Protein AF-A0A7K0U892-F1 (afdb_monomer)

Nearest PDB structures (foldseek):
  4dki-assembly2_B  TM=6.612E-01  e=1.911E-01  Staphylococcus aureus subsp. aureus COL
  4bl2-assembly1_A  TM=6.235E-01  e=1.911E-01  Staphylococcus aureus
  1mwt-assembly1_A  TM=6.089E-01  e=3.236E-01  Staphylococcus aureus
  1mwu-assembly1_A  TM=6.223E-01  e=4.596E-01  Staphylococcus aureus
  6q9n-assembly1_A  TM=6.460E-01  e=5.478E-01  Staphylococcus aureus subsp. aureus Mu50

Radius of gyration: 14.64 Å; Cα contacts (8 Å, |Δi|>4): 129; chains: 1; bounding box: 41×44×26 Å

Secondary structure (DSSP, 8-state):
---TTPPPHHHHHHHHHHHH-S-EEEEEEEEE---TT-EEEEEEEEEEETTEEEEEEEEEEE-SS--TTPPPHHHHHHHHHHHHHTT-S-PPP--PPPTT-

Structure (mmCIF, N/CA/C/O backbone):
data_AF-A0A7K0U892-F1
#
_entry.id   AF-A0A7K0U892-F1
#
loop_
_atom_site.group_PDB
_atom_site.id
_atom_site.type_symbol
_atom_site.label_atom_id
_atom_site.label_alt_id
_atom_site.label_comp_id
_atom_site.label_asym_id
_atom_site.label_entity_id
_atom_site.label_seq_id
_atom_site.pdbx_PDB_ins_code
_atom_site.Cartn_x
_atom_site.Cartn_y
_atom_site.Cartn_z
_atom_site.occupancy
_atom_site.B_iso_or_equiv
_atom_site.auth_seq_id
_atom_site.auth_comp_id
_atom_site.auth_asym_id
_atom_site.auth_atom_id
_atom_site.pdbx_PDB_model_num
ATOM 1 N N . MET A 1 1 ? 7.590 24.195 6.405 1.00 37.72 1 MET A N 1
ATOM 2 C CA . MET A 1 1 ? 8.196 23.714 5.143 1.00 37.72 1 MET A CA 1
ATOM 3 C C . MET A 1 1 ? 7.883 22.238 4.975 1.00 37.72 1 MET A C 1
ATOM 5 O O . MET A 1 1 ? 8.376 21.449 5.774 1.00 37.72 1 MET A O 1
ATOM 9 N N . SER A 1 2 ? 7.073 21.864 3.979 1.00 41.59 2 SER A N 1
ATOM 10 C CA . SER A 1 2 ? 6.940 20.453 3.595 1.00 41.59 2 SER A CA 1
ATOM 11 C C . SER A 1 2 ? 8.280 19.983 3.023 1.00 41.59 2 SER A C 1
ATOM 13 O O . SER A 1 2 ? 8.899 20.701 2.234 1.00 41.59 2 SER A O 1
ATOM 15 N N . ARG A 1 3 ? 8.795 18.843 3.490 1.00 50.12 3 ARG A N 1
ATOM 16 C CA . ARG A 1 3 ? 10.054 18.294 2.971 1.00 50.12 3 ARG A CA 1
ATOM 17 C C . ARG A 1 3 ? 9.785 17.837 1.534 1.00 50.12 3 ARG A C 1
ATOM 19 O O . ARG A 1 3 ? 8.840 17.081 1.352 1.00 50.12 3 ARG A O 1
ATOM 26 N N . PRO A 1 4 ? 10.610 18.197 0.538 1.00 48.53 4 PRO A N 1
ATOM 27 C CA . PRO A 1 4 ? 10.333 17.919 -0.878 1.00 48.53 4 PRO A CA 1
ATOM 28 C C . PRO A 1 4 ? 10.150 16.426 -1.240 1.00 48.53 4 PRO A C 1
ATOM 30 O O . PRO A 1 4 ? 9.690 16.134 -2.334 1.00 48.53 4 PRO A O 1
ATOM 33 N N . ASN A 1 5 ? 10.424 15.491 -0.315 1.00 64.56 5 ASN A N 1
ATOM 34 C CA . ASN A 1 5 ? 10.229 14.044 -0.479 1.00 64.56 5 ASN A CA 1
ATOM 35 C C . ASN A 1 5 ? 9.201 13.418 0.495 1.00 64.56 5 ASN A C 1
ATOM 37 O O . ASN A 1 5 ? 9.227 12.202 0.693 1.00 64.56 5 ASN 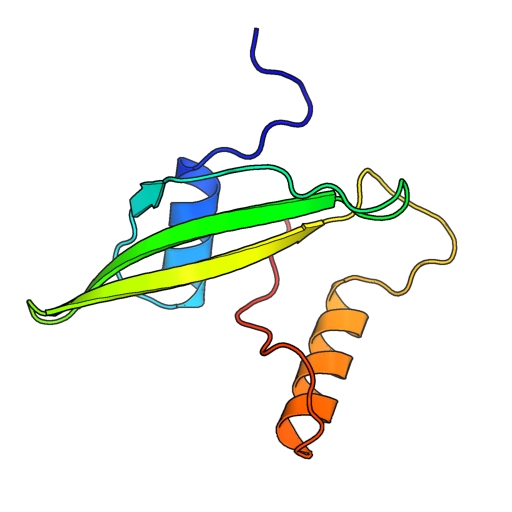A O 1
ATOM 41 N N . SER A 1 6 ? 8.317 14.180 1.146 1.00 79.19 6 SER A N 1
ATOM 42 C CA . SER A 1 6 ? 7.271 13.591 2.002 1.00 79.19 6 SER A CA 1
ATOM 43 C C . SER A 1 6 ? 6.186 12.885 1.183 1.00 79.19 6 SER A C 1
ATOM 45 O O . SER A 1 6 ? 5.790 13.370 0.127 1.00 79.19 6 SER A O 1
ATOM 47 N N . VAL A 1 7 ? 5.692 11.750 1.679 1.00 89.31 7 VAL A N 1
ATOM 48 C CA . VAL A 1 7 ? 4.488 11.0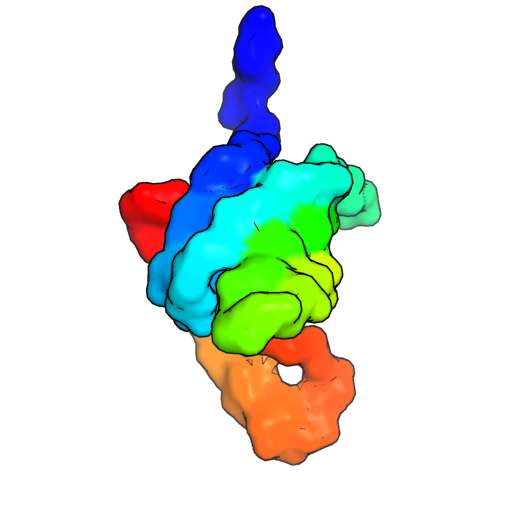92 1.154 1.00 89.31 7 VAL A CA 1
ATOM 49 C C . VAL A 1 7 ? 3.287 11.598 1.951 1.00 89.31 7 VAL A C 1
ATOM 51 O O . VAL A 1 7 ? 3.308 11.560 3.179 1.00 89.31 7 VAL A O 1
ATOM 54 N N . GLU A 1 8 ? 2.271 12.104 1.257 1.00 93.38 8 GLU A N 1
ATOM 55 C CA . GLU A 1 8 ? 1.066 12.680 1.864 1.00 93.38 8 GLU A CA 1
ATOM 56 C C . GLU A 1 8 ? -0.016 11.605 2.034 1.00 93.38 8 GLU A C 1
ATOM 58 O O . GLU A 1 8 ? -0.355 10.908 1.076 1.00 93.38 8 GLU A O 1
ATOM 63 N N . ALA A 1 9 ? -0.585 11.495 3.238 1.00 96.06 9 ALA A N 1
ATOM 64 C CA . ALA A 1 9 ? -1.629 10.516 3.551 1.00 96.06 9 ALA A CA 1
ATOM 65 C C . ALA A 1 9 ? -2.872 10.673 2.658 1.00 96.06 9 ALA A C 1
ATOM 67 O O . ALA A 1 9 ? -3.415 9.684 2.182 1.00 96.06 9 ALA A O 1
ATOM 68 N N . GLU A 1 10 ? -3.271 11.909 2.347 1.00 95.69 10 GLU A N 1
ATOM 69 C CA . GLU A 1 10 ? -4.418 12.194 1.473 1.00 95.69 10 GLU A CA 1
ATOM 70 C C . GLU A 1 10 ? -4.222 11.663 0.044 1.00 95.69 10 GLU A C 1
ATOM 72 O O . GLU A 1 10 ? -5.164 11.167 -0.575 1.00 95.69 10 GLU A O 1
ATOM 77 N N . LYS A 1 11 ? -2.991 11.713 -0.485 1.00 95.25 11 LYS A N 1
ATOM 78 C CA . LYS A 1 11 ? -2.674 11.143 -1.805 1.00 95.25 11 LYS A CA 1
ATOM 79 C C . LYS A 1 11 ? -2.730 9.619 -1.775 1.00 95.25 11 LYS A C 1
ATOM 81 O O . LYS A 1 11 ? -3.324 9.023 -2.668 1.00 95.25 11 LYS A O 1
ATOM 86 N N . LEU A 1 12 ? -2.182 9.007 -0.721 1.00 96.69 12 LEU A N 1
ATOM 87 C CA . LEU A 1 12 ? -2.269 7.559 -0.506 1.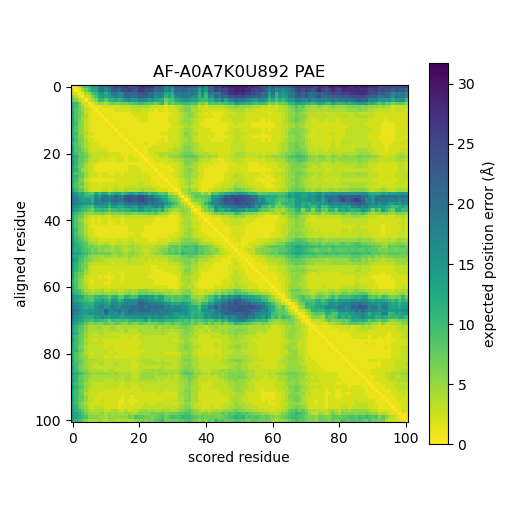00 96.69 12 LEU A CA 1
ATOM 88 C C . LEU A 1 12 ? -3.721 7.086 -0.379 1.00 96.69 12 LEU A C 1
ATOM 90 O O . LEU A 1 12 ? -4.087 6.077 -0.975 1.00 96.69 12 LEU A O 1
ATOM 94 N N . ALA A 1 13 ? -4.557 7.822 0.353 1.00 97.06 13 ALA A N 1
ATOM 95 C CA . ALA A 1 13 ? -5.977 7.521 0.489 1.00 97.06 13 ALA A CA 1
ATOM 96 C C . ALA A 1 13 ? -6.688 7.558 -0.872 1.00 97.06 13 ALA A C 1
ATOM 98 O O . ALA A 1 13 ? -7.386 6.610 -1.228 1.00 97.06 13 ALA A O 1
ATOM 99 N N . ARG A 1 14 ? -6.444 8.603 -1.677 1.00 96.00 14 ARG A N 1
ATOM 100 C CA . ARG A 1 14 ? -7.037 8.750 -3.014 1.00 96.00 14 ARG A CA 1
ATOM 101 C C . ARG A 1 14 ? -6.635 7.621 -3.965 1.00 96.00 14 ARG A C 1
ATOM 103 O O . ARG A 1 14 ? -7.510 7.044 -4.606 1.00 96.00 14 ARG A O 1
ATOM 110 N N . CYS A 1 15 ? -5.346 7.290 -4.065 1.00 96.38 15 CYS A N 1
ATOM 111 C CA . CYS A 1 15 ? -4.907 6.232 -4.979 1.00 96.38 15 CYS A CA 1
ATOM 112 C C . CYS A 1 15 ? -5.352 4.837 -4.506 1.00 96.38 15 CYS A C 1
ATOM 114 O O . CYS A 1 15 ? -5.707 3.997 -5.331 1.00 96.38 15 CYS A O 1
ATOM 116 N N . THR A 1 16 ? -5.438 4.613 -3.189 1.00 96.50 16 THR A N 1
ATOM 117 C CA . THR A 1 16 ? -5.985 3.370 -2.619 1.00 96.50 16 THR A CA 1
ATOM 118 C C . THR A 1 16 ? -7.478 3.234 -2.923 1.00 96.50 16 THR A C 1
ATOM 120 O O . THR A 1 16 ? -7.901 2.193 -3.417 1.00 96.50 16 THR A O 1
ATOM 123 N N . ALA A 1 17 ? -8.263 4.299 -2.726 1.00 94.75 17 ALA A N 1
ATOM 124 C CA . ALA A 1 17 ? -9.683 4.339 -3.079 1.00 94.75 17 ALA A CA 1
ATOM 125 C C . ALA A 1 17 ? -9.916 4.083 -4.574 1.00 94.75 17 ALA A C 1
ATOM 127 O O . ALA A 1 17 ? -10.762 3.271 -4.944 1.00 94.75 17 ALA A O 1
ATOM 128 N N . ARG A 1 18 ? -9.115 4.718 -5.439 1.00 94.75 18 ARG A N 1
ATOM 129 C CA . ARG A 1 18 ? -9.148 4.500 -6.892 1.00 94.75 18 ARG A CA 1
ATOM 130 C C . ARG A 1 18 ? -8.894 3.036 -7.254 1.00 94.75 18 ARG A C 1
ATOM 132 O O . ARG A 1 18 ? -9.593 2.488 -8.099 1.00 94.75 18 ARG A O 1
ATOM 139 N N . ALA A 1 19 ? -7.882 2.425 -6.648 1.00 94.75 19 ALA A N 1
ATOM 140 C CA . ALA A 1 19 ? -7.428 1.094 -7.023 1.00 94.75 19 ALA A CA 1
ATOM 141 C C . ALA A 1 19 ? -8.265 -0.044 -6.423 1.00 94.75 19 ALA A C 1
ATOM 143 O O . ALA A 1 19 ? -8.437 -1.078 -7.067 1.00 94.75 19 ALA A O 1
ATOM 144 N N . LEU A 1 20 ? -8.742 0.118 -5.188 1.00 92.75 20 LEU A N 1
ATOM 145 C CA . LEU A 1 20 ? -9.407 -0.942 -4.426 1.00 92.75 20 LEU A CA 1
ATOM 146 C C . LEU A 1 20 ? -10.921 -0.742 -4.296 1.00 92.75 20 LEU A C 1
ATOM 148 O O . LEU A 1 20 ? -11.621 -1.679 -3.925 1.00 92.75 20 LEU A O 1
ATOM 152 N N . GLY A 1 21 ? -11.423 0.447 -4.635 1.00 91.44 21 GLY A N 1
ATOM 153 C CA . GLY A 1 21 ? -12.830 0.809 -4.514 1.00 91.44 21 GLY A CA 1
ATOM 154 C C . GLY A 1 21 ? -13.250 1.115 -3.073 1.00 91.44 21 GLY A C 1
ATOM 155 O O . GLY A 1 21 ? -12.786 0.494 -2.120 1.00 91.44 21 GLY A O 1
ATOM 156 N N . GLY A 1 22 ? -14.165 2.073 -2.922 1.00 90.94 22 GLY A N 1
ATOM 157 C CA . GLY A 1 22 ? -14.650 2.548 -1.623 1.00 90.94 22 GLY A CA 1
ATOM 158 C C . GLY A 1 22 ? -13.918 3.794 -1.124 1.00 90.94 22 GLY A C 1
ATOM 159 O O . GLY A 1 22 ? -13.134 4.408 -1.846 1.00 90.94 22 GLY A O 1
ATOM 160 N N . GLU A 1 23 ? -14.204 4.179 0.117 1.00 93.69 23 GLU A N 1
ATOM 161 C CA . GLU A 1 23 ? -13.571 5.318 0.781 1.00 93.69 23 GLU A CA 1
ATOM 162 C C . GLU A 1 23 ? -12.479 4.837 1.733 1.00 93.69 23 GLU A C 1
ATOM 164 O O . GLU A 1 23 ? -12.681 3.883 2.490 1.00 93.69 23 GLU A O 1
ATOM 169 N N . TYR A 1 24 ? -11.329 5.515 1.693 1.00 97.25 24 TYR A N 1
ATOM 170 C CA . TYR A 1 24 ? -10.193 5.208 2.552 1.00 97.25 24 TYR A CA 1
ATOM 171 C C . TYR A 1 24 ? -9.722 6.431 3.326 1.00 97.25 24 TYR A C 1
ATOM 173 O O . TYR A 1 24 ? -9.648 7.536 2.785 1.00 97.25 24 TYR A O 1
ATOM 181 N N . THR A 1 25 ? -9.311 6.207 4.569 1.00 97.81 25 THR A N 1
ATOM 182 C CA . THR A 1 25 ? -8.420 7.105 5.308 1.00 97.81 25 THR A CA 1
ATOM 183 C C . THR A 1 25 ? -7.064 6.432 5.481 1.00 97.81 25 THR A C 1
ATOM 185 O O . THR A 1 25 ? -6.955 5.207 5.445 1.00 97.81 25 THR A O 1
ATOM 188 N N . VAL A 1 26 ? -6.008 7.233 5.615 1.00 98.31 26 VAL A N 1
ATOM 189 C CA . VAL A 1 26 ? -4.642 6.728 5.776 1.00 98.31 26 VAL A CA 1
ATOM 190 C C . VAL A 1 26 ? -3.975 7.399 6.962 1.00 98.31 26 VAL A C 1
ATOM 192 O O . VAL A 1 26 ? -4.020 8.624 7.089 1.00 98.31 26 VAL A O 1
ATOM 195 N N . ASP A 1 27 ? -3.294 6.605 7.782 1.00 97.62 27 ASP A N 1
ATOM 196 C CA . ASP A 1 27 ? -2.386 7.089 8.814 1.00 97.62 27 ASP A CA 1
ATOM 197 C C . ASP A 1 27 ? -1.091 6.252 8.869 1.00 97.62 27 ASP A C 1
ATOM 199 O O . ASP A 1 27 ? -0.745 5.531 7.926 1.00 97.62 27 ASP A O 1
ATOM 203 N N . GLY A 1 28 ? -0.272 6.469 9.903 1.00 95.56 28 GLY A N 1
ATOM 204 C CA . GLY A 1 28 ? 0.938 5.672 10.122 1.00 95.56 28 GLY A CA 1
ATOM 205 C C . GLY A 1 28 ? 2.027 5.815 9.049 1.00 95.56 28 GLY A C 1
ATOM 206 O O . GLY A 1 28 ? 2.988 5.042 9.057 1.00 95.56 28 GLY A O 1
ATOM 207 N N . VAL A 1 29 ? 1.916 6.795 8.139 1.00 96.25 29 VAL A N 1
ATOM 208 C CA . VAL A 1 29 ? 2.831 6.969 7.000 1.00 96.25 29 VAL A CA 1
ATOM 209 C C . VAL A 1 29 ? 4.257 7.193 7.490 1.00 96.25 29 VAL A C 1
ATOM 211 O O . VAL A 1 29 ? 4.602 8.245 8.034 1.00 96.25 29 VAL A O 1
ATOM 214 N N . ARG A 1 30 ? 5.123 6.209 7.254 1.00 93.06 30 ARG A N 1
ATOM 215 C CA . ARG A 1 30 ? 6.517 6.251 7.699 1.00 93.06 30 ARG A CA 1
ATOM 216 C C . ARG A 1 30 ? 7.458 5.648 6.677 1.00 93.06 30 ARG A C 1
ATOM 218 O O . ARG A 1 30 ? 7.191 4.609 6.074 1.00 93.06 30 ARG A O 1
ATOM 225 N N . ARG A 1 31 ? 8.616 6.285 6.521 1.00 90.12 31 ARG A N 1
ATOM 226 C CA . ARG A 1 31 ? 9.691 5.767 5.677 1.00 90.12 31 ARG A CA 1
ATOM 227 C C . ARG A 1 31 ? 10.317 4.548 6.346 1.00 90.12 31 ARG A C 1
ATOM 229 O O . ARG A 1 31 ? 10.698 4.608 7.514 1.00 90.12 31 ARG A O 1
ATOM 236 N N . LEU A 1 32 ? 10.451 3.459 5.602 1.00 89.25 32 LEU A N 1
ATOM 237 C CA . LEU A 1 32 ? 11.238 2.302 6.008 1.00 89.25 32 LEU A CA 1
ATOM 238 C C . LEU A 1 32 ? 12.698 2.538 5.616 1.00 89.25 32 LEU A C 1
ATOM 240 O O . LEU A 1 32 ? 12.988 3.040 4.527 1.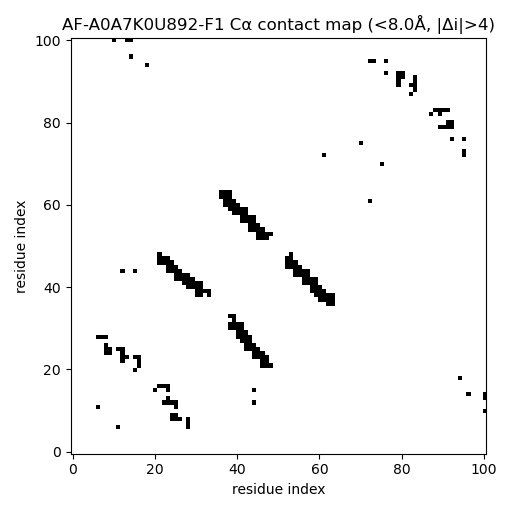00 89.25 32 LEU A O 1
ATOM 244 N N . SER A 1 33 ? 13.627 2.186 6.503 1.00 73.75 33 SER A N 1
ATOM 245 C CA . SER A 1 33 ? 15.055 2.209 6.194 1.00 73.75 33 SER A CA 1
ATOM 246 C C . SER A 1 33 ? 15.374 1.080 5.209 1.00 73.75 33 SER A C 1
ATOM 248 O O . SER A 1 33 ? 15.603 -0.060 5.605 1.00 73.75 33 SER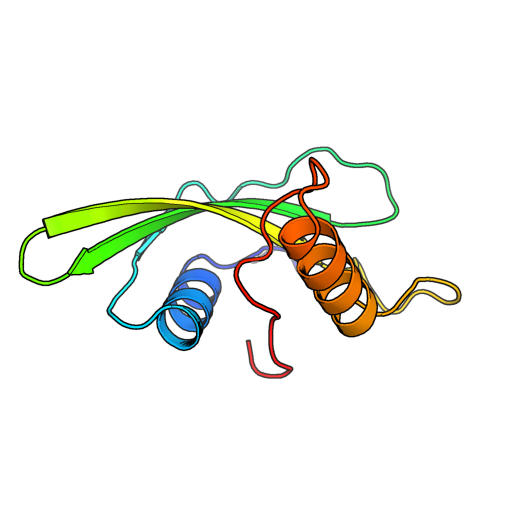 A O 1
ATOM 250 N N . GLY A 1 34 ? 15.343 1.398 3.919 1.00 62.84 34 GLY A N 1
ATOM 251 C CA . GLY A 1 34 ? 15.872 0.588 2.823 1.00 62.84 34 GLY A CA 1
ATOM 252 C C . GLY A 1 34 ? 16.997 1.361 2.139 1.00 62.84 34 GLY A C 1
ATOM 253 O O . GLY A 1 34 ? 16.964 2.592 2.127 1.00 62.84 34 GLY A O 1
ATOM 254 N N . GLY A 1 35 ? 18.018 0.659 1.637 1.00 60.44 35 GLY A N 1
ATOM 255 C CA . GLY A 1 35 ? 19.213 1.262 1.035 1.00 60.44 35 GLY A CA 1
ATOM 256 C C . GLY A 1 35 ? 18.921 2.277 -0.082 1.00 60.44 35 GLY A C 1
ATOM 257 O O . GLY A 1 35 ? 17.806 2.371 -0.590 1.00 60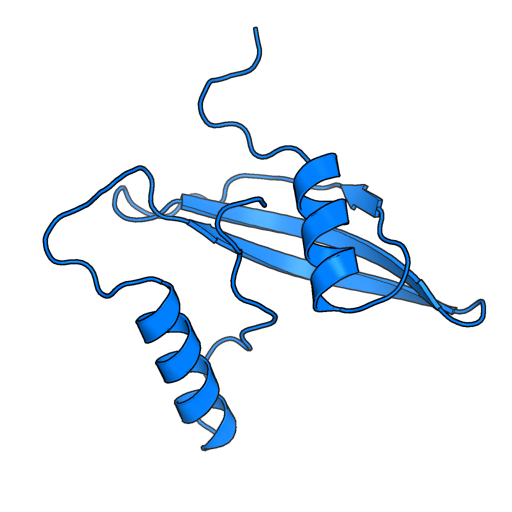.44 35 GLY A O 1
ATOM 258 N N . ALA A 1 36 ? 19.952 3.022 -0.487 1.00 58.97 36 ALA A N 1
ATOM 259 C CA . ALA A 1 36 ? 19.871 4.227 -1.325 1.00 58.97 36 ALA A CA 1
ATOM 260 C C . ALA A 1 36 ? 19.160 4.089 -2.695 1.00 58.97 36 ALA A C 1
ATOM 262 O O . ALA A 1 36 ? 18.929 5.096 -3.356 1.00 58.97 36 ALA A O 1
ATOM 263 N N . SER A 1 37 ? 18.812 2.876 -3.133 1.00 65.00 37 SER A N 1
ATOM 264 C CA . SER A 1 37 ? 18.253 2.612 -4.461 1.00 65.00 37 SER A CA 1
ATOM 265 C C . SER A 1 37 ? 16.746 2.865 -4.580 1.00 65.00 37 SER A C 1
ATOM 267 O O . SER A 1 37 ? 16.304 3.279 -5.646 1.00 65.00 37 SER A O 1
ATOM 269 N N . ARG A 1 38 ? 15.936 2.607 -3.537 1.00 74.12 38 ARG A N 1
ATOM 270 C CA . ARG A 1 38 ? 14.461 2.704 -3.613 1.00 74.12 38 ARG A CA 1
ATOM 271 C C . ARG A 1 38 ? 13.849 3.217 -2.319 1.00 74.12 38 ARG A C 1
ATOM 273 O O . ARG A 1 38 ? 14.201 2.764 -1.232 1.00 74.12 38 ARG A O 1
ATOM 280 N N . GLU A 1 39 ? 12.882 4.123 -2.434 1.00 85.69 39 GLU A N 1
ATOM 281 C CA . GLU A 1 39 ? 12.118 4.568 -1.277 1.00 85.69 39 GLU A CA 1
ATOM 282 C C . GLU A 1 39 ? 11.002 3.572 -0.979 1.00 85.69 39 GLU A C 1
ATOM 284 O O . GLU A 1 39 ? 10.214 3.208 -1.854 1.00 85.69 39 GLU A O 1
ATOM 289 N N . THR A 1 40 ? 10.940 3.143 0.278 1.00 90.19 40 THR A N 1
ATOM 290 C CA . THR A 1 40 ? 9.887 2.264 0.776 1.00 90.19 40 THR A CA 1
ATOM 291 C C . THR A 1 40 ? 9.191 2.952 1.938 1.00 90.19 40 THR A 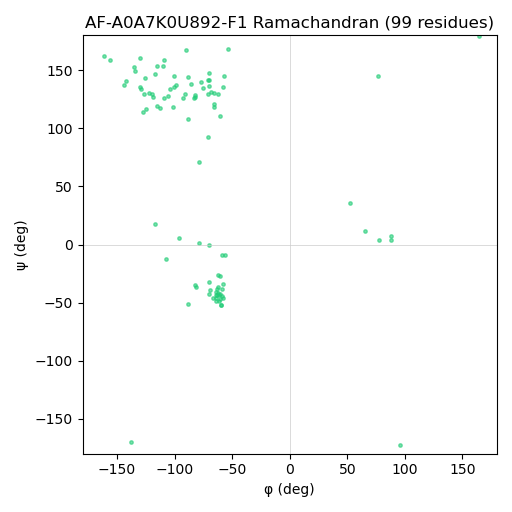C 1
ATOM 293 O O . THR A 1 40 ? 9.855 3.449 2.849 1.00 90.19 40 THR A O 1
ATOM 296 N N . TRP A 1 41 ? 7.866 2.997 1.902 1.00 93.12 41 TRP A N 1
ATOM 297 C CA . TRP A 1 41 ? 7.035 3.625 2.924 1.00 93.12 41 TRP A CA 1
ATOM 298 C C . TRP A 1 41 ? 5.963 2.639 3.366 1.00 93.12 41 TRP A C 1
ATOM 300 O O . TRP A 1 41 ? 5.342 2.011 2.515 1.00 93.12 41 TR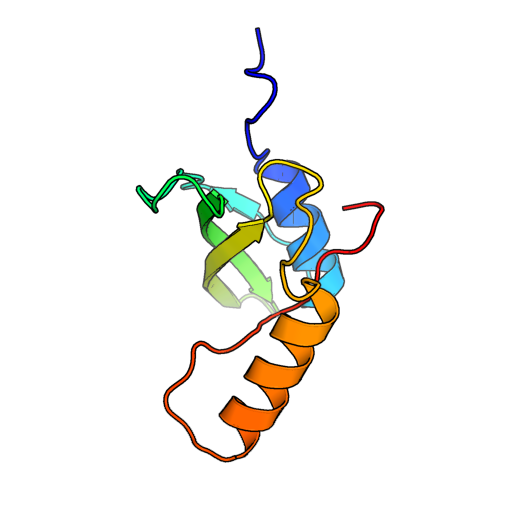P A O 1
ATOM 310 N N . ALA A 1 42 ? 5.764 2.497 4.672 1.00 95.31 42 ALA A N 1
ATOM 311 C CA . ALA A 1 42 ? 4.653 1.738 5.237 1.00 95.31 42 ALA A CA 1
ATOM 312 C C . ALA A 1 42 ? 3.549 2.704 5.673 1.00 95.31 42 ALA A C 1
ATOM 314 O O . ALA A 1 42 ? 3.859 3.813 6.118 1.00 95.31 42 ALA A O 1
ATOM 315 N N . PHE A 1 43 ? 2.297 2.282 5.536 1.00 97.50 43 PHE A N 1
ATOM 316 C CA . PHE A 1 43 ? 1.121 3.029 5.968 1.00 97.50 43 PHE A CA 1
ATOM 317 C C . PHE A 1 43 ? -0.056 2.082 6.208 1.00 97.50 43 PHE A C 1
ATOM 319 O O . PHE A 1 43 ? -0.088 0.977 5.656 1.00 97.50 43 PHE A O 1
ATOM 326 N N . ASP A 1 44 ? -1.013 2.546 7.001 1.00 98.31 44 ASP A N 1
ATOM 327 C CA . ASP A 1 44 ? -2.254 1.834 7.278 1.00 98.31 44 ASP A CA 1
ATOM 328 C C . ASP A 1 44 ? -3.388 2.517 6.508 1.00 98.31 44 ASP A C 1
ATOM 330 O O . ASP A 1 44 ? -3.522 3.741 6.546 1.00 98.31 44 ASP A O 1
ATOM 334 N N . ALA A 1 45 ? -4.153 1.737 5.740 1.00 98.06 45 ALA A N 1
ATOM 335 C CA . ALA A 1 45 ? -5.295 2.209 4.967 1.00 98.06 45 ALA A CA 1
ATOM 336 C C . ALA A 1 45 ? -6.580 1.616 5.543 1.00 98.06 45 ALA A C 1
ATOM 338 O O . ALA A 1 45 ? -6.768 0.399 5.542 1.00 98.06 45 ALA A O 1
ATOM 339 N N . HIS A 1 46 ? -7.463 2.475 6.036 1.00 98.00 46 HIS A N 1
ATOM 340 C CA . HIS A 1 46 ? -8.710 2.080 6.677 1.00 98.00 46 HIS A 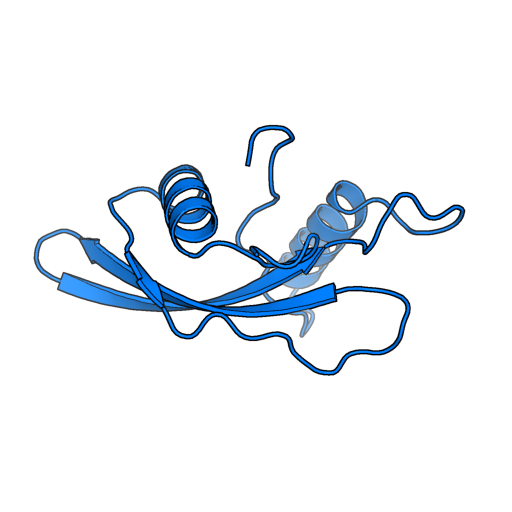CA 1
ATOM 341 C C . HIS A 1 46 ? -9.875 2.317 5.735 1.00 98.00 46 HIS A C 1
ATOM 343 O O . HIS A 1 46 ? -9.989 3.404 5.176 1.00 98.00 46 HIS A O 1
ATOM 349 N N . SER A 1 47 ? -10.761 1.340 5.610 1.00 96.00 47 SER A N 1
ATOM 350 C CA . SER A 1 47 ? -12.016 1.472 4.876 1.00 96.00 47 SER A CA 1
ATOM 351 C C . SER A 1 47 ? -13.190 0.997 5.716 1.00 96.00 47 SER A C 1
ATOM 353 O O . SER A 1 47 ? -13.046 0.281 6.709 1.00 96.00 47 SER A O 1
ATOM 355 N N . THR A 1 48 ? -14.386 1.428 5.329 1.00 92.50 48 THR A N 1
ATOM 356 C CA . THR A 1 48 ? -15.639 0.844 5.807 1.00 92.50 48 THR A CA 1
ATOM 357 C C . THR A 1 48 ? -16.470 0.480 4.590 1.00 92.50 48 THR A C 1
ATOM 359 O O . THR A 1 48 ? -16.886 1.362 3.843 1.00 92.50 48 THR A O 1
ATOM 362 N N . LEU A 1 49 ? -16.696 -0.814 4.384 1.00 84.62 49 LEU A N 1
ATOM 363 C CA . LEU A 1 49 ? -17.513 -1.332 3.290 1.00 84.62 49 LEU A CA 1
ATOM 364 C C . LEU A 1 49 ? -18.697 -2.086 3.887 1.00 84.62 49 LEU A C 1
ATOM 366 O O . LEU A 1 49 ? -18.509 -2.933 4.756 1.00 84.62 49 LEU A O 1
ATOM 370 N N . ASP A 1 50 ? -19.915 -1.737 3.473 1.00 87.44 50 ASP A N 1
ATOM 371 C CA . ASP A 1 50 ? -21.156 -2.352 3.967 1.00 87.44 50 ASP A CA 1
ATOM 372 C C . ASP A 1 50 ? -21.277 -2.366 5.506 1.00 87.44 50 ASP A C 1
ATOM 374 O O . ASP A 1 50 ? -21.788 -3.305 6.115 1.00 87.44 50 ASP A O 1
ATOM 378 N N . GLY A 1 51 ? -20.780 -1.307 6.156 1.00 87.75 51 GLY A N 1
ATOM 379 C CA . GLY A 1 51 ? -20.774 -1.173 7.618 1.00 87.75 51 GLY A CA 1
ATOM 380 C C . GLY A 1 51 ? -19.695 -1.992 8.334 1.00 87.75 51 GLY A C 1
ATOM 381 O O . GLY A 1 51 ? -19.643 -1.985 9.564 1.00 87.75 51 GLY A O 1
ATOM 382 N N . VAL A 1 52 ? -18.817 -2.670 7.594 1.00 91.38 52 VAL A N 1
ATOM 383 C CA . VAL A 1 52 ? -17.698 -3.444 8.133 1.00 91.38 52 VAL A CA 1
ATOM 384 C C . VAL A 1 52 ? -16.409 -2.645 7.985 1.00 91.38 52 VAL A C 1
ATOM 386 O O . VAL A 1 52 ? -15.990 -2.319 6.875 1.00 91.38 52 VAL A O 1
ATOM 389 N N . ALA A 1 53 ? -15.773 -2.335 9.115 1.00 93.88 53 ALA A N 1
ATOM 390 C CA . ALA A 1 53 ? -14.466 -1.693 9.133 1.00 93.88 53 ALA A CA 1
ATOM 391 C C . ALA A 1 53 ? -13.362 -2.699 8.775 1.00 93.88 53 ALA A C 1
ATOM 393 O O . ALA A 1 53 ? -13.322 -3.808 9.314 1.00 93.88 53 ALA A O 1
ATOM 394 N N . ALA A 1 54 ? -12.447 -2.288 7.902 1.00 94.69 54 ALA A N 1
ATOM 395 C CA . ALA A 1 54 ? -11.281 -3.060 7.500 1.00 94.69 54 ALA A CA 1
ATOM 396 C C . ALA A 1 54 ? -10.027 -2.178 7.501 1.00 94.69 54 ALA A C 1
ATOM 398 O O . ALA A 1 54 ? -10.092 -0.977 7.245 1.00 94.69 54 ALA A O 1
ATOM 399 N N . THR A 1 55 ? -8.878 -2.796 7.773 1.00 96.62 55 THR A N 1
ATOM 400 C CA . THR A 1 55 ? -7.570 -2.140 7.704 1.00 96.62 55 THR A CA 1
ATOM 401 C C . THR A 1 55 ? -6.648 -2.959 6.819 1.00 96.62 55 THR A C 1
ATOM 403 O O . THR A 1 55 ? -6.483 -4.162 7.024 1.00 96.62 55 THR A O 1
ATOM 406 N N . GLU A 1 56 ? -6.011 -2.291 5.866 1.00 95.62 56 GLU A N 1
ATOM 407 C CA . GLU A 1 56 ? -4.954 -2.849 5.041 1.00 95.62 56 GLU A CA 1
ATOM 408 C C . GLU A 1 56 ? -3.602 -2.243 5.411 1.00 95.62 56 GLU A C 1
ATOM 410 O O . GLU A 1 56 ? -3.415 -1.028 5.370 1.00 95.62 56 GLU A O 1
ATOM 415 N N . HIS A 1 57 ? -2.633 -3.102 5.717 1.00 97.00 57 HIS A N 1
ATOM 416 C CA . HIS A 1 57 ? -1.252 -2.691 5.951 1.00 97.00 57 HIS A CA 1
ATOM 417 C C . HIS A 1 57 ? -0.500 -2.696 4.620 1.00 97.00 57 HIS A C 1
ATOM 419 O O . HIS A 1 57 ? -0.220 -3.760 4.059 1.00 97.00 57 HIS A O 1
ATOM 425 N N . LEU A 1 58 ? -0.188 -1.512 4.096 1.00 97.19 58 LEU A N 1
ATOM 426 C CA . LEU A 1 58 ? 0.328 -1.346 2.741 1.00 97.19 58 LEU A CA 1
ATOM 427 C C . LEU A 1 58 ? 1.755 -0.801 2.723 1.00 97.19 58 LEU A C 1
ATOM 429 O O . LEU A 1 58 ? 2.225 -0.111 3.632 1.00 97.19 58 LEU A O 1
ATOM 433 N N . VAL A 1 59 ? 2.463 -1.130 1.641 1.00 95.38 59 VAL A N 1
ATOM 434 C CA . VAL A 1 59 ? 3.824 -0.663 1.383 1.00 95.38 59 VAL A CA 1
ATOM 435 C C . VAL A 1 59 ? 3.883 0.029 0.026 1.00 95.38 59 VAL A C 1
ATOM 437 O O . VAL A 1 59 ? 3.730 -0.606 -1.017 1.00 95.38 59 VAL A O 1
ATOM 440 N N . LEU A 1 60 ? 4.188 1.326 0.030 1.00 93.69 60 LEU A N 1
ATOM 441 C CA . LEU A 1 60 ? 4.539 2.070 -1.174 1.00 93.69 60 LEU A CA 1
ATOM 442 C C . LEU A 1 60 ? 6.017 1.844 -1.494 1.00 93.69 60 LEU A C 1
ATOM 444 O O . LEU A 1 60 ? 6.895 2.109 -0.672 1.00 93.69 60 LEU A O 1
ATOM 448 N N . ARG A 1 61 ? 6.292 1.425 -2.728 1.00 91.06 61 ARG A N 1
ATOM 449 C CA . ARG A 1 61 ? 7.639 1.385 -3.306 1.00 91.06 61 ARG A CA 1
ATOM 450 C C . ARG A 1 61 ? 7.697 2.368 -4.475 1.00 91.06 61 ARG A C 1
ATOM 452 O O . ARG A 1 61 ? 6.953 2.201 -5.444 1.00 91.06 61 ARG A O 1
ATOM 459 N N . ARG A 1 62 ? 8.572 3.372 -4.389 1.00 86.62 62 ARG A N 1
ATOM 460 C CA . ARG A 1 62 ? 8.806 4.362 -5.454 1.00 86.62 62 ARG A CA 1
ATOM 461 C C . ARG A 1 62 ? 10.297 4.605 -5.658 1.00 86.62 62 ARG A C 1
ATOM 463 O O . ARG A 1 62 ? 11.092 4.453 -4.727 1.00 86.62 62 ARG A O 1
ATOM 470 N N . ASP A 1 63 ? 10.669 4.996 -6.867 1.00 82.62 63 ASP A N 1
ATOM 471 C CA . ASP A 1 63 ? 12.047 5.370 -7.160 1.00 82.62 63 ASP A CA 1
ATOM 472 C C . ASP A 1 63 ? 12.320 6.789 -6.618 1.00 82.62 63 ASP A C 1
ATOM 474 O O . ASP A 1 63 ? 11.449 7.655 -6.715 1.00 82.62 63 ASP A O 1
ATOM 478 N N . PRO A 1 64 ? 13.503 7.063 -6.033 1.00 69.50 64 PRO A N 1
ATOM 479 C CA . PRO A 1 64 ? 13.865 8.398 -5.540 1.00 69.50 64 PRO A CA 1
ATOM 480 C C . PRO A 1 64 ? 14.103 9.425 -6.670 1.00 69.50 64 PRO A C 1
ATOM 482 O O . PRO A 1 64 ? 14.423 10.577 -6.390 1.00 69.50 64 PRO A O 1
ATOM 485 N N . GLY A 1 65 ? 13.974 9.008 -7.934 1.00 68.56 65 GLY A N 1
ATOM 486 C CA . GLY A 1 65 ? 14.157 9.795 -9.152 1.00 68.56 65 GLY A CA 1
ATOM 487 C C . GLY A 1 65 ? 14.303 8.883 -10.377 1.00 68.56 65 GLY A C 1
ATOM 488 O O . GLY A 1 65 ? 14.291 7.656 -10.250 1.00 68.56 65 GLY A O 1
ATOM 489 N N . ALA A 1 66 ? 14.474 9.467 -11.567 1.00 60.56 66 ALA A N 1
ATOM 490 C CA . ALA A 1 66 ? 14.807 8.697 -12.765 1.00 60.56 66 ALA A CA 1
ATOM 491 C C . ALA A 1 66 ? 16.205 8.076 -12.602 1.00 60.56 66 ALA A C 1
ATOM 493 O O . ALA A 1 66 ? 17.191 8.796 -12.455 1.00 60.56 66 ALA A O 1
ATOM 494 N N . SER A 1 67 ? 16.299 6.747 -12.614 1.00 57.81 67 SER A N 1
ATOM 495 C CA . SER A 1 67 ? 17.577 6.032 -12.545 1.00 57.81 67 SER A CA 1
ATOM 496 C C . SER A 1 67 ? 17.765 5.171 -13.790 1.00 57.81 67 SER A C 1
ATOM 498 O O . SER A 1 67 ? 16.875 4.421 -14.193 1.00 57.81 67 SER A O 1
ATOM 500 N N . SER A 1 68 ? 18.923 5.303 -14.435 1.00 57.81 68 SER A N 1
ATOM 501 C CA . SER A 1 68 ? 19.297 4.451 -15.559 1.00 57.81 68 SER A CA 1
ATOM 502 C C . SER A 1 68 ? 19.586 3.029 -15.062 1.00 57.81 68 SER A C 1
ATOM 504 O O . SER A 1 68 ? 20.236 2.829 -14.037 1.00 57.81 68 SER A O 1
ATOM 506 N N . GLY A 1 69 ? 19.082 2.023 -15.783 1.00 62.28 69 GLY A N 1
ATOM 507 C CA . GLY A 1 69 ? 19.378 0.609 -15.518 1.00 62.28 69 GLY A CA 1
ATOM 508 C C . GLY A 1 69 ? 18.473 -0.101 -14.504 1.00 62.28 69 GLY A C 1
ATOM 509 O O . GLY A 1 69 ? 18.719 -1.270 -14.216 1.00 62.28 69 GLY A O 1
ATOM 510 N N . GLN A 1 70 ? 17.428 0.548 -13.979 1.00 69.00 70 GLN A N 1
ATOM 511 C CA . GLN A 1 70 ? 16.405 -0.136 -13.180 1.00 69.00 70 GLN A CA 1
ATOM 512 C C . GLN A 1 70 ? 15.280 -0.685 -14.062 1.00 69.00 70 GLN A C 1
ATOM 514 O O . GLN A 1 70 ? 14.872 -0.061 -15.041 1.00 69.00 70 GLN A O 1
ATOM 519 N N . ILE A 1 71 ? 14.751 -1.854 -13.689 1.00 74.88 71 ILE A N 1
ATOM 520 C CA . ILE A 1 71 ? 13.504 -2.370 -14.262 1.00 74.88 71 ILE A CA 1
ATOM 521 C C . ILE A 1 71 ? 12.389 -1.380 -13.908 1.00 74.88 71 ILE A C 1
ATOM 523 O O . ILE A 1 71 ? 12.237 -1.019 -12.738 1.00 74.88 71 ILE A O 1
ATOM 527 N N . GLY A 1 72 ? 11.616 -0.953 -14.910 1.00 84.12 72 GLY A N 1
ATOM 528 C CA . GLY A 1 72 ? 10.489 -0.044 -14.705 1.00 84.12 72 GLY A CA 1
ATOM 529 C C . GLY A 1 72 ? 9.469 -0.613 -13.715 1.00 84.12 72 GLY A C 1
ATOM 530 O O . GLY A 1 72 ? 9.230 -1.822 -13.679 1.00 84.12 72 GLY A O 1
ATOM 531 N N . ARG A 1 73 ? 8.844 0.256 -12.912 1.00 88.06 73 ARG A N 1
ATOM 532 C CA . ARG A 1 73 ? 7.896 -0.153 -11.858 1.00 88.06 73 ARG A CA 1
ATOM 533 C C . ARG A 1 73 ? 6.714 -0.967 -12.391 1.00 88.06 73 ARG A C 1
ATOM 535 O O . ARG A 1 73 ? 6.288 -1.896 -11.714 1.00 88.06 73 ARG A O 1
ATOM 542 N N . SER A 1 74 ? 6.239 -0.677 -13.603 1.00 90.56 74 SER A N 1
ATOM 543 C CA . SER A 1 74 ? 5.205 -1.467 -14.283 1.00 90.56 74 SER A CA 1
ATOM 544 C C . SER A 1 74 ? 5.672 -2.891 -14.592 1.00 90.56 74 SER A C 1
ATOM 546 O O . SER A 1 74 ? 4.967 -3.850 -14.290 1.00 90.56 74 SER A O 1
ATOM 548 N N . THR A 1 75 ? 6.885 -3.052 -15.123 1.00 92.38 75 THR A N 1
ATOM 549 C CA . THR A 1 75 ? 7.481 -4.368 -15.383 1.00 92.38 75 THR A CA 1
ATOM 550 C C . THR A 1 75 ? 7.706 -5.148 -14.088 1.00 92.38 75 THR A C 1
ATOM 552 O O . THR A 1 75 ? 7.384 -6.330 -14.029 1.00 92.38 75 THR A O 1
ATOM 555 N N . GLU A 1 76 ? 8.216 -4.503 -13.031 1.00 91.50 76 GLU A N 1
ATOM 556 C CA . GLU A 1 76 ? 8.377 -5.146 -11.719 1.00 91.50 76 GLU A CA 1
ATOM 557 C C . GLU A 1 76 ? 7.025 -5.580 -11.131 1.00 91.50 76 GLU A C 1
ATOM 559 O O . GLU A 1 76 ? 6.919 -6.684 -10.603 1.00 91.50 76 GLU A O 1
ATOM 564 N N . PHE A 1 77 ? 5.988 -4.744 -11.252 1.00 94.81 77 PHE A N 1
ATOM 565 C CA . PHE A 1 77 ? 4.629 -5.069 -10.817 1.00 94.81 77 PHE A CA 1
ATOM 566 C C . PHE A 1 77 ? 4.086 -6.306 -11.540 1.00 94.81 77 PHE A C 1
ATOM 568 O O . PHE A 1 77 ? 3.673 -7.258 -10.884 1.00 94.81 77 PHE A O 1
ATOM 575 N N . LEU A 1 78 ? 4.145 -6.324 -12.876 1.00 95.69 78 LEU A N 1
ATOM 576 C CA . LEU A 1 78 ? 3.647 -7.440 -13.686 1.00 95.69 78 LEU A CA 1
ATOM 577 C C . LEU A 1 78 ? 4.415 -8.738 -13.420 1.00 95.69 78 LEU A C 1
ATOM 579 O O . LEU A 1 78 ? 3.814 -9.810 -13.376 1.00 95.69 78 LEU A O 1
ATOM 583 N N . LEU A 1 79 ? 5.733 -8.651 -13.216 1.00 96.12 79 LEU A N 1
ATOM 584 C CA . LEU A 1 79 ? 6.552 -9.807 -12.867 1.00 96.12 79 LEU A CA 1
ATOM 585 C C . LEU A 1 79 ? 6.148 -10.385 -11.507 1.00 96.12 79 LEU A C 1
ATOM 587 O O . LEU A 1 79 ? 5.955 -11.593 -11.397 1.00 96.12 79 LEU A O 1
ATOM 591 N N . LEU A 1 80 ? 6.016 -9.537 -10.482 1.00 96.38 80 LEU A N 1
ATOM 592 C CA . LEU A 1 80 ? 5.617 -9.974 -9.142 1.00 96.38 80 LEU A CA 1
ATOM 593 C C . LEU A 1 80 ? 4.202 -10.558 -9.134 1.00 96.38 80 LEU A C 1
ATOM 595 O O . LEU A 1 80 ? 3.994 -11.594 -8.510 1.00 96.38 80 LEU A O 1
ATOM 599 N N . ASP A 1 81 ? 3.261 -9.949 -9.859 1.00 97.25 81 ASP A N 1
ATOM 600 C CA . ASP A 1 81 ? 1.908 -10.487 -10.021 1.00 97.25 81 ASP A CA 1
ATOM 601 C C . ASP A 1 81 ? 1.927 -11.879 -10.669 1.00 97.25 81 ASP A C 1
ATOM 603 O O . ASP A 1 81 ? 1.374 -12.835 -10.125 1.00 97.25 81 ASP A O 1
ATOM 607 N N . ALA A 1 82 ? 2.613 -12.028 -11.807 1.00 97.88 82 ALA A N 1
ATOM 608 C CA . ALA A 1 82 ? 2.680 -13.299 -12.523 1.00 97.88 82 ALA A CA 1
ATOM 609 C C . ALA A 1 82 ? 3.338 -14.405 -11.681 1.00 97.88 82 ALA A C 1
ATOM 611 O O . ALA A 1 82 ? 2.841 -15.530 -11.621 1.00 97.88 82 ALA A O 1
ATOM 612 N N . VAL A 1 83 ? 4.440 -14.080 -11.002 1.00 97.50 83 VAL A N 1
ATOM 613 C CA . VAL A 1 83 ? 5.183 -15.016 -10.148 1.00 97.50 83 VAL A CA 1
ATOM 614 C C . VAL A 1 83 ? 4.384 -15.378 -8.891 1.00 97.50 83 VAL A C 1
ATOM 616 O O . VAL A 1 83 ? 4.355 -16.545 -8.502 1.00 97.50 83 VAL A O 1
ATOM 619 N N . GLY A 1 84 ? 3.678 -14.416 -8.293 1.00 97.38 84 GLY A N 1
ATOM 620 C CA . GLY A 1 84 ? 2.777 -14.659 -7.166 1.00 97.38 84 GLY A CA 1
ATOM 621 C C . GLY A 1 84 ? 1.609 -15.566 -7.546 1.00 97.38 84 GLY A C 1
ATOM 622 O O . GLY A 1 84 ? 1.327 -16.533 -6.841 1.00 97.38 84 GLY A O 1
ATOM 623 N N . ARG A 1 85 ? 0.991 -15.342 -8.714 1.00 96.94 85 ARG A N 1
ATOM 624 C CA . ARG A 1 85 ? -0.054 -16.230 -9.258 1.00 96.94 85 ARG A CA 1
ATOM 625 C C . ARG A 1 85 ? 0.449 -17.644 -9.554 1.00 96.94 85 ARG A C 1
ATOM 627 O O . ARG A 1 85 ? -0.337 -18.584 -9.494 1.00 96.94 85 ARG A O 1
ATOM 634 N N . ALA A 1 86 ? 1.742 -17.808 -9.824 1.00 97.81 86 ALA A N 1
ATOM 635 C CA . ALA A 1 86 ? 2.381 -19.115 -9.970 1.00 97.81 86 ALA A CA 1
ATOM 636 C C . ALA A 1 86 ? 2.704 -19.808 -8.625 1.00 97.81 86 ALA A C 1
ATOM 638 O O . ALA A 1 86 ? 3.249 -20.910 -8.627 1.00 97.81 86 ALA A O 1
ATOM 639 N N . GLY A 1 87 ? 2.371 -19.194 -7.483 1.00 97.31 87 GLY A N 1
ATOM 640 C CA . GLY A 1 87 ? 2.528 -19.779 -6.146 1.00 97.31 87 GLY A CA 1
ATOM 641 C C . GLY A 1 87 ? 3.889 -19.538 -5.491 1.00 97.31 87 GLY A C 1
ATOM 642 O O . GLY A 1 87 ? 4.164 -20.097 -4.429 1.00 97.31 87 GLY A O 1
ATOM 643 N N . ALA A 1 88 ? 4.754 -18.717 -6.091 1.00 97.62 88 ALA A N 1
ATOM 644 C CA . ALA A 1 88 ? 6.014 -18.352 -5.457 1.00 97.62 88 ALA A CA 1
ATOM 645 C C . ALA A 1 88 ? 5.775 -17.431 -4.240 1.00 97.62 88 ALA A C 1
ATOM 647 O O . ALA A 1 88 ? 4.865 -16.598 -4.271 1.00 97.62 88 ALA A O 1
ATOM 648 N N . PRO A 1 89 ? 6.609 -17.514 -3.186 1.00 96.44 89 PRO A N 1
ATOM 649 C CA . PRO A 1 89 ? 6.463 -16.706 -1.976 1.00 96.44 89 PRO A CA 1
ATOM 650 C C . PRO A 1 89 ? 6.994 -15.281 -2.195 1.00 96.44 89 PRO A C 1
ATOM 652 O O . PRO A 1 89 ? 8.045 -14.896 -1.682 1.00 96.44 89 PRO A O 1
ATOM 655 N N . VAL A 1 90 ? 6.276 -14.496 -2.992 1.00 96.06 90 VAL A N 1
ATOM 656 C CA . VAL A 1 90 ? 6.568 -13.083 -3.258 1.00 96.06 90 VAL A CA 1
ATOM 657 C C . VAL A 1 90 ? 5.530 -12.177 -2.590 1.00 96.06 90 VAL A C 1
ATOM 659 O O . VAL A 1 90 ? 4.422 -12.628 -2.296 1.00 96.06 90 VAL A O 1
ATOM 662 N N . PRO A 1 91 ? 5.849 -10.892 -2.344 1.00 93.38 91 PRO A N 1
ATOM 663 C CA . PRO A 1 91 ? 4.853 -9.942 -1.865 1.00 93.38 91 PRO A CA 1
ATOM 664 C C . PRO A 1 91 ? 3.674 -9.826 -2.836 1.00 93.38 91 PRO A C 1
ATOM 666 O O . PRO A 1 91 ? 3.878 -9.673 -4.042 1.00 93.38 91 PRO A O 1
ATOM 669 N N . LEU A 1 92 ? 2.452 -9.831 -2.297 1.00 95.25 92 LEU A N 1
ATOM 670 C CA . LEU A 1 92 ? 1.253 -9.531 -3.071 1.00 95.25 92 LEU A CA 1
ATOM 671 C C . LEU A 1 92 ? 1.299 -8.072 -3.532 1.00 95.25 92 LEU A C 1
ATOM 673 O O . LEU A 1 92 ? 1.351 -7.149 -2.715 1.00 95.25 92 LEU A O 1
ATOM 677 N N . VAL A 1 93 ? 1.260 -7.858 -4.843 1.00 96.00 93 VAL A N 1
ATOM 678 C CA . VAL A 1 93 ? 1.130 -6.516 -5.407 1.00 96.00 93 VAL A CA 1
ATOM 679 C C . VAL A 1 93 ? -0.343 -6.115 -5.429 1.00 96.00 93 VAL A C 1
ATOM 681 O O . VAL A 1 93 ? -1.184 -6.853 -5.929 1.00 96.00 93 VAL A O 1
ATOM 684 N N . ARG A 1 94 ? -0.668 -4.958 -4.842 1.00 96.25 94 ARG A N 1
ATOM 685 C CA . ARG A 1 94 ? -2.057 -4.482 -4.735 1.00 96.25 94 ARG A CA 1
ATOM 686 C C . ARG A 1 94 ? -2.479 -3.665 -5.947 1.00 96.25 94 ARG A C 1
ATOM 688 O O . ARG A 1 94 ? -3.500 -3.960 -6.549 1.00 96.25 94 ARG A O 1
ATOM 695 N N . PHE A 1 95 ? -1.682 -2.665 -6.311 1.00 96.06 95 PHE A N 1
ATOM 696 C CA . PHE A 1 95 ? -1.909 -1.830 -7.486 1.00 96.06 95 PHE A CA 1
ATOM 697 C C . PHE A 1 95 ? -0.632 -1.096 -7.902 1.00 96.06 95 PHE A C 1
ATOM 699 O O . PHE A 1 95 ? 0.330 -0.994 -7.133 1.00 96.06 95 PHE A O 1
ATOM 706 N N . LEU A 1 96 ? -0.627 -0.609 -9.140 1.00 95.06 96 LEU A N 1
ATOM 707 C CA . LEU A 1 96 ? 0.399 0.277 -9.671 1.00 95.06 96 LEU A CA 1
ATOM 708 C C . LEU A 1 96 ? -0.114 1.721 -9.604 1.00 95.06 96 LEU A C 1
ATOM 710 O O . LEU A 1 96 ? -1.276 1.978 -9.921 1.00 95.06 96 LEU A O 1
ATOM 714 N N . LEU A 1 97 ? 0.754 2.646 -9.188 1.00 92.56 97 LEU A N 1
ATOM 715 C CA . LEU A 1 97 ? 0.441 4.071 -9.248 1.00 92.56 97 LEU A CA 1
ATOM 716 C C . LEU A 1 97 ? 0.416 4.554 -10.698 1.00 92.56 97 LEU A C 1
ATOM 718 O O . LEU A 1 97 ? 1.243 4.146 -11.517 1.00 92.56 97 LEU A O 1
ATOM 722 N N . GLU A 1 98 ? -0.521 5.440 -10.981 1.00 87.88 98 GLU A N 1
ATOM 723 C CA . GLU A 1 98 ? -0.646 6.157 -12.240 1.00 87.88 98 GLU A CA 1
ATOM 724 C C . GLU A 1 98 ? 0.133 7.474 -12.182 1.00 87.88 98 GLU A C 1
ATOM 726 O O . GLU A 1 98 ? 0.595 7.905 -11.127 1.00 87.88 98 GLU A O 1
ATOM 731 N N . THR A 1 99 ? 0.323 8.114 -13.336 1.00 82.44 99 THR A N 1
ATOM 732 C CA . THR A 1 99 ? 1.086 9.369 -13.432 1.00 82.44 99 THR A CA 1
ATOM 733 C C . THR A 1 99 ? 0.471 10.504 -12.607 1.00 82.44 99 THR A C 1
ATOM 735 O O . THR A 1 99 ? 1.209 11.374 -12.150 1.00 82.44 99 THR A O 1
ATOM 738 N N . ASP A 1 100 ? -0.844 10.460 -12.382 1.00 80.31 100 ASP A N 1
ATOM 739 C CA . ASP A 1 100 ? -1.609 11.500 -11.688 1.00 80.31 100 ASP A CA 1
ATOM 740 C C . ASP A 1 100 ? -1.827 11.218 -10.182 1.00 80.31 100 ASP A C 1
ATOM 742 O O . ASP A 1 100 ? -2.550 11.965 -9.515 1.00 80.31 100 ASP A O 1
ATOM 746 N N . ASP A 1 101 ? -1.226 10.151 -9.633 1.00 83.75 101 ASP A N 1
ATOM 747 C CA . ASP A 1 101 ? -1.324 9.804 -8.202 1.00 83.75 101 ASP A CA 1
ATOM 748 C C . ASP A 1 101 ? -0.433 10.677 -7.288 1.00 83.75 101 ASP A C 1
ATOM 750 O O . ASP A 1 101 ? 0.772 10.874 -7.576 1.00 83.75 101 ASP A O 1
#

Mean predicted aligned error: 5.66 Å

Solvent-accessible surface area (backbone atoms only — not comparable to full-atom values): 6409 Å² total; per-residue (Å²): 131,84,60,98,82,69,84,54,45,70,52,52,16,50,49,47,20,71,73,70,62,69,60,46,48,44,47,78,74,41,79,51,96,56,66,98,77,43,46,37,31,39,32,40,39,37,34,61,58,98,87,43,78,47,77,44,86,45,72,54,77,46,67,86,59,97,63,91,91,62,80,51,70,68,60,52,50,54,50,41,43,55,43,35,75,71,69,47,99,55,74,86,74,87,76,80,86,58,96,89,98

Foldseek 3Di:
DPDPPDDDQVVVQVVCCVQVNAGWGKDPWDWDDDDPFKTKTWIWIWGADPNDIDIDTDIDIDGPDDDPPDDDPVRVLVVQCVVVVVVDPGDDDRDDDDPVD

pLDDT: mean 87.32, std 14.05, range [37.72, 98.31]

Sequence (101 aa):
MSRPNSVEAEKLARCTARALGGEYTVDGVRRLSGGASRETWAFDAHSTLDGVAATEHLVLRRDPGASSGQIGRSTEFLLLDAVGRAGAPVPLVRFLLETDD